Protein AF-A0A534ZW94-F1 (afdb_monomer)

Mean predicted aligned error: 5.21 Å

pLDDT: mean 90.82, std 10.56, range [39.78, 98.44]

Sequence (150 aa):
MLDKTGEIVPLVAAIAARTNKLARELVGEEYDSYLNGFVHSLKSWSRGDDLGARAHAAESGLHLVRALFGLEGRVAPYPDQWSARLAELDAQGWQSGFFQTAVLRLLYAPDPPFQQMLERRVGRLMESRGVRHQWRYDLQRLRAVRYDEL

Structure (mmCIF, N/CA/C/O backbone):
data_AF-A0A534ZW94-F1
#
_entry.id   AF-A0A534ZW94-F1
#
loop_
_atom_site.group_PDB
_atom_site.id
_atom_site.type_symbol
_atom_site.label_atom_id
_atom_site.label_alt_id
_atom_site.label_comp_id
_atom_site.label_asym_id
_atom_site.label_entity_id
_atom_site.label_seq_id
_atom_site.pdbx_PDB_ins_code
_atom_site.Cartn_x
_atom_site.Cartn_y
_atom_site.Cartn_z
_atom_site.occupancy
_atom_site.B_iso_or_equiv
_atom_site.auth_seq_id
_atom_site.auth_comp_id
_atom_site.auth_asym_id
_atom_site.auth_atom_id
_atom_site.pdbx_PDB_model_num
ATOM 1 N N . MET A 1 1 ? -6.494 15.432 27.826 1.00 63.00 1 MET A N 1
ATOM 2 C CA . MET A 1 1 ? -7.968 15.556 27.826 1.00 63.00 1 MET A CA 1
ATOM 3 C C . MET A 1 1 ? -8.499 14.694 28.961 1.00 63.00 1 MET A C 1
ATOM 5 O O . MET A 1 1 ? -7.984 13.596 29.116 1.00 63.00 1 MET A O 1
ATOM 9 N N . LEU A 1 2 ? -9.416 15.195 29.791 1.00 75.94 2 LEU A N 1
ATOM 10 C CA . LEU A 1 2 ? -9.887 14.505 31.001 1.00 75.94 2 LEU A CA 1
ATOM 11 C C . LEU A 1 2 ? -11.404 14.310 30.876 1.00 75.94 2 LEU A C 1
ATOM 13 O O . LEU A 1 2 ? -12.129 15.298 30.778 1.00 75.94 2 LEU A O 1
ATOM 17 N N . ASP A 1 3 ? -11.859 13.057 30.805 1.00 81.12 3 ASP A N 1
ATOM 18 C CA . ASP A 1 3 ? -13.274 12.703 30.634 1.00 81.12 3 ASP A CA 1
ATOM 19 C C . ASP A 1 3 ? -13.978 12.685 31.997 1.00 81.12 3 ASP A C 1
ATOM 21 O O . ASP A 1 3 ? -13.925 11.702 32.730 1.00 81.12 3 ASP A O 1
ATOM 25 N N . LYS A 1 4 ? -14.575 13.819 32.374 1.00 80.50 4 LYS A N 1
ATOM 26 C CA . LYS A 1 4 ? -15.214 13.997 33.688 1.00 80.50 4 LYS A CA 1
ATOM 27 C C . LYS A 1 4 ? -16.574 13.300 33.801 1.00 80.50 4 LYS A C 1
ATOM 29 O O . LYS A 1 4 ? -17.030 13.094 34.921 1.00 80.50 4 LYS A O 1
ATOM 34 N N . THR A 1 5 ? -17.220 12.985 32.678 1.00 82.38 5 THR A N 1
ATOM 35 C CA . THR A 1 5 ? -18.564 12.380 32.637 1.00 82.38 5 THR A CA 1
ATOM 36 C C . THR A 1 5 ? -18.534 10.912 32.218 1.00 82.38 5 THR A C 1
ATOM 38 O O . THR A 1 5 ? -19.514 10.203 32.424 1.00 82.38 5 THR A O 1
ATOM 41 N N . GLY A 1 6 ? -17.414 10.430 31.670 1.00 83.94 6 GLY A N 1
ATOM 42 C CA . GLY A 1 6 ? -17.293 9.074 31.133 1.00 83.94 6 GLY A CA 1
ATOM 43 C C . GLY A 1 6 ? -17.958 8.907 29.763 1.00 83.94 6 GLY A C 1
ATOM 44 O O . GLY A 1 6 ? -18.004 7.797 29.241 1.00 83.94 6 GLY A O 1
ATOM 45 N N . GLU A 1 7 ? -18.493 9.985 29.182 1.00 87.19 7 GLU A N 1
ATOM 46 C CA . GLU A 1 7 ? -19.254 9.971 27.927 1.00 87.19 7 GLU A CA 1
ATOM 47 C C . GLU A 1 7 ? -18.349 10.039 26.691 1.00 87.19 7 GLU A C 1
ATOM 49 O O . GLU A 1 7 ? -18.755 9.662 25.589 1.00 87.19 7 GLU A O 1
ATOM 54 N N . ILE A 1 8 ? -17.099 10.480 26.856 1.00 86.94 8 ILE A N 1
ATOM 55 C CA . ILE A 1 8 ? -16.147 10.580 25.748 1.00 86.94 8 ILE A CA 1
ATOM 56 C C . ILE A 1 8 ? -15.679 9.184 25.340 1.00 86.94 8 ILE A C 1
ATOM 58 O O . ILE A 1 8 ? -15.581 8.898 24.147 1.00 86.94 8 ILE A O 1
ATOM 62 N N . VAL A 1 9 ? -15.414 8.301 26.306 1.00 89.75 9 VAL A N 1
ATOM 63 C CA . VAL A 1 9 ? -14.977 6.921 26.035 1.00 89.75 9 VAL A CA 1
ATOM 64 C C . VAL A 1 9 ? -15.927 6.168 25.082 1.00 89.75 9 VAL A C 1
ATOM 66 O O . VAL A 1 9 ? -15.449 5.694 24.044 1.00 89.75 9 VAL A O 1
ATOM 69 N N . PRO A 1 10 ? -17.247 6.062 25.342 1.00 90.06 10 PRO A N 1
ATOM 70 C CA . PRO A 1 10 ? -18.164 5.367 24.440 1.00 90.06 10 PRO A CA 1
ATOM 71 C C . PRO A 1 10 ? -18.309 6.074 23.088 1.00 90.06 10 PRO A C 1
ATOM 73 O O . PRO A 1 10 ? -18.428 5.399 22.065 1.00 90.06 10 PRO A O 1
ATOM 76 N N . LEU A 1 11 ? -18.236 7.410 23.043 1.00 91.25 11 LEU A N 1
ATOM 77 C CA . LEU A 1 11 ? -18.271 8.159 21.785 1.00 91.25 11 LEU A CA 1
ATOM 78 C C . LEU A 1 11 ? -17.050 7.850 20.907 1.00 91.25 11 LEU A C 1
ATOM 80 O O . LEU A 1 11 ? -17.196 7.556 19.720 1.00 91.25 11 LEU A O 1
ATOM 84 N N . VAL A 1 12 ? -15.847 7.870 21.486 1.00 90.25 12 VAL A N 1
ATOM 85 C CA . VAL A 1 12 ? -14.602 7.531 20.781 1.00 90.25 12 VAL A CA 1
ATOM 86 C C . VAL A 1 12 ? -14.640 6.086 20.286 1.00 90.25 12 VAL A C 1
ATOM 88 O O . VAL A 1 12 ? -14.270 5.828 19.140 1.00 90.25 12 VAL A O 1
ATOM 91 N N . ALA A 1 13 ? -15.144 5.153 21.099 1.00 90.44 13 ALA A N 1
ATOM 92 C CA . ALA A 1 13 ? -15.312 3.759 20.694 1.00 90.44 13 ALA A CA 1
ATOM 93 C C . ALA A 1 13 ? -16.285 3.613 19.508 1.00 90.44 13 ALA A C 1
ATOM 95 O O . ALA A 1 13 ? -15.984 2.900 18.547 1.00 90.44 13 ALA A O 1
ATOM 96 N N . ALA A 1 14 ? -17.415 4.326 19.531 1.00 92.25 14 ALA A N 1
ATOM 97 C CA . ALA A 1 14 ? -18.390 4.318 18.442 1.00 92.25 14 ALA A CA 1
ATOM 98 C C . ALA A 1 14 ? -17.817 4.906 17.141 1.00 92.25 14 ALA A C 1
ATOM 100 O O . ALA A 1 14 ? -18.012 4.335 16.063 1.00 92.25 14 ALA A O 1
ATOM 101 N N . ILE A 1 15 ? -17.065 6.010 17.233 1.00 92.25 15 ILE A N 1
ATOM 102 C CA . ILE A 1 15 ? -16.362 6.604 16.088 1.00 92.25 15 ILE A CA 1
ATOM 103 C C . ILE A 1 15 ? -15.354 5.604 15.521 1.00 92.25 15 ILE A C 1
ATOM 105 O O . ILE A 1 15 ? -15.385 5.330 14.325 1.00 92.25 15 ILE A O 1
ATOM 109 N N . ALA A 1 16 ? -14.507 5.009 16.365 1.00 90.69 16 ALA A N 1
ATOM 110 C CA . ALA A 1 16 ? -13.503 4.043 15.929 1.00 90.69 16 ALA A CA 1
ATOM 111 C C . ALA A 1 16 ? -14.137 2.840 15.214 1.00 90.69 16 ALA A C 1
ATOM 113 O O . ALA A 1 16 ? -13.688 2.467 14.132 1.00 90.69 16 ALA A O 1
ATOM 114 N N . ALA A 1 17 ? -15.217 2.277 15.765 1.00 91.56 17 ALA A N 1
ATOM 115 C CA . ALA A 1 17 ? -15.944 1.170 15.147 1.00 91.56 17 ALA A CA 1
ATOM 116 C C . ALA A 1 17 ? -16.504 1.544 13.765 1.00 91.56 17 ALA A C 1
ATOM 118 O O . ALA A 1 17 ? -16.359 0.781 12.807 1.00 91.56 17 ALA A O 1
ATOM 119 N N . ARG A 1 18 ? -17.095 2.740 13.637 1.00 93.88 18 ARG A N 1
ATOM 120 C CA . ARG A 1 18 ? -17.607 3.242 12.356 1.00 93.88 18 ARG A CA 1
ATOM 121 C C . ARG A 1 18 ? -16.489 3.433 11.333 1.00 93.88 18 ARG A C 1
ATOM 123 O O . ARG A 1 18 ? -16.639 2.999 10.194 1.00 93.88 18 ARG A O 1
ATOM 130 N N . THR A 1 19 ? -15.377 4.055 11.717 1.00 92.12 19 THR A N 1
ATOM 131 C CA . THR A 1 19 ? -14.273 4.324 10.785 1.00 92.12 19 THR A CA 1
ATOM 132 C C . THR A 1 19 ? -13.565 3.035 10.366 1.00 92.12 19 THR A C 1
ATOM 134 O O . THR A 1 19 ? -13.214 2.882 9.202 1.00 92.12 19 THR A O 1
ATOM 137 N N . ASN A 1 20 ? -13.428 2.066 11.271 1.00 93.00 20 ASN A N 1
ATOM 138 C CA . ASN A 1 20 ? -12.904 0.733 10.968 1.00 93.00 20 ASN A CA 1
ATOM 139 C C . ASN A 1 20 ? -13.784 -0.035 9.974 1.00 93.00 20 ASN A C 1
ATOM 141 O O . ASN A 1 20 ? -13.271 -0.692 9.066 1.00 93.00 20 ASN A O 1
ATOM 145 N N . LYS A 1 21 ? -15.112 0.075 10.113 1.00 93.94 21 LYS A N 1
ATOM 146 C CA . LYS A 1 21 ? -16.056 -0.479 9.137 1.00 93.94 21 LYS A CA 1
ATOM 147 C C . LYS A 1 21 ? -15.864 0.165 7.762 1.00 93.94 21 LYS A C 1
ATOM 149 O O . LYS A 1 21 ? -15.720 -0.557 6.782 1.00 93.94 21 LYS A O 1
ATOM 154 N N . LEU A 1 22 ? -15.788 1.495 7.706 1.00 93.06 22 LEU A N 1
ATOM 155 C CA . LEU A 1 22 ? -15.559 2.222 6.456 1.00 93.06 22 LEU A CA 1
ATOM 156 C C . LEU A 1 22 ? -14.217 1.838 5.809 1.00 93.06 22 LEU A C 1
ATOM 158 O O . LEU A 1 22 ? -14.161 1.596 4.611 1.00 93.06 22 LEU A O 1
ATOM 162 N N . ALA A 1 23 ? -13.149 1.705 6.600 1.00 94.94 23 ALA A N 1
ATOM 163 C CA . ALA A 1 23 ? -11.843 1.272 6.101 1.00 94.94 23 ALA A CA 1
ATOM 164 C C . ALA A 1 23 ? -11.902 -0.110 5.432 1.00 94.94 23 ALA A C 1
ATOM 166 O O . ALA A 1 23 ? -11.227 -0.332 4.433 1.00 94.94 23 ALA A O 1
ATOM 167 N N . ARG A 1 24 ? -12.734 -1.025 5.949 1.00 94.75 24 ARG A N 1
ATOM 168 C CA . ARG A 1 24 ? -12.977 -2.333 5.326 1.00 94.75 24 ARG A CA 1
ATOM 169 C C . ARG A 1 24 ? -13.753 -2.220 4.014 1.00 94.75 24 ARG A C 1
ATOM 171 O O . ARG A 1 24 ? -13.440 -2.934 3.068 1.00 94.75 24 ARG A O 1
ATOM 178 N N . GLU A 1 25 ? -14.761 -1.354 3.961 1.00 95.62 25 GLU A N 1
ATOM 179 C CA . GLU A 1 25 ? -15.577 -1.132 2.758 1.00 95.62 25 GLU A CA 1
ATOM 180 C C . GLU A 1 25 ? -14.746 -0.532 1.610 1.00 95.62 25 GLU 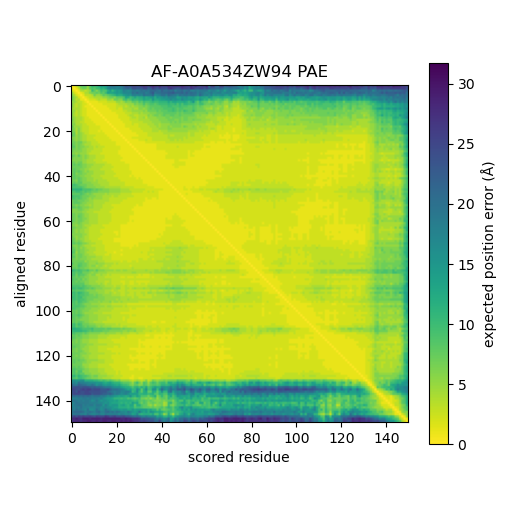A C 1
ATOM 182 O O . GLU A 1 25 ? -14.931 -0.916 0.458 1.00 95.62 25 GLU A O 1
ATOM 187 N N . LEU A 1 26 ? -13.766 0.322 1.927 1.00 96.12 26 LEU A N 1
ATOM 188 C CA . LEU A 1 26 ? -12.894 0.986 0.950 1.00 96.12 26 LEU A CA 1
ATOM 189 C C . LEU A 1 26 ? -11.726 0.123 0.437 1.00 96.12 26 LEU A C 1
ATOM 191 O O . LEU A 1 26 ? -11.007 0.555 -0.461 1.00 96.12 26 LEU A O 1
ATOM 195 N N . VAL A 1 27 ? -11.517 -1.096 0.955 1.00 97.19 27 VAL A N 1
ATOM 196 C CA . VAL A 1 27 ? -10.366 -1.945 0.570 1.00 97.19 27 VAL A CA 1
ATOM 197 C C . VAL A 1 27 ? -10.276 -2.153 -0.939 1.00 97.19 27 VAL A C 1
ATOM 199 O O . VAL A 1 27 ? -9.180 -2.107 -1.492 1.00 97.19 27 VAL A O 1
ATOM 202 N N . GLY A 1 28 ? -11.411 -2.386 -1.605 1.00 95.62 28 GLY A N 1
ATOM 203 C CA . GLY A 1 28 ? -11.443 -2.590 -3.055 1.00 95.62 28 GLY A CA 1
ATOM 204 C C . GLY A 1 28 ? -10.974 -1.357 -3.829 1.00 95.62 28 GLY A C 1
ATOM 205 O O . GLY A 1 28 ? -10.148 -1.479 -4.727 1.00 95.62 28 GLY A O 1
ATOM 206 N N . GLU A 1 29 ? -11.445 -0.174 -3.435 1.00 95.75 29 GLU A N 1
ATOM 207 C CA . GLU A 1 29 ? -11.096 1.102 -4.074 1.00 95.75 29 GLU A CA 1
ATOM 208 C C . GLU A 1 29 ? -9.620 1.460 -3.862 1.00 95.75 29 GLU A C 1
ATOM 210 O O . GLU A 1 29 ? -8.926 1.870 -4.793 1.00 95.75 29 GLU A O 1
ATOM 215 N N . GLU A 1 30 ? -9.115 1.255 -2.645 1.00 97.62 30 GLU A N 1
ATOM 216 C CA . GLU A 1 30 ? -7.709 1.485 -2.311 1.00 97.62 30 GLU A CA 1
ATOM 217 C C . GLU A 1 30 ? -6.797 0.485 -3.037 1.00 97.62 30 GLU A C 1
ATOM 219 O O . GLU A 1 30 ? -5.736 0.853 -3.540 1.00 97.62 30 GLU A O 1
ATOM 224 N N . TYR A 1 31 ? -7.219 -0.776 -3.165 1.00 97.38 31 TYR A N 1
ATOM 225 C CA . TYR A 1 31 ? -6.468 -1.768 -3.930 1.00 97.38 31 TYR A CA 1
ATOM 226 C C . TYR A 1 31 ? -6.437 -1.443 -5.432 1.00 97.38 31 TYR A C 1
ATOM 228 O O . TYR A 1 31 ? -5.367 -1.503 -6.040 1.00 97.38 31 TYR A O 1
ATOM 236 N N . ASP A 1 32 ? -7.560 -1.034 -6.027 1.00 95.00 32 ASP A N 1
ATOM 237 C CA . ASP A 1 32 ? -7.598 -0.586 -7.425 1.00 95.00 32 ASP A CA 1
ATOM 238 C C . ASP A 1 32 ? -6.729 0.671 -7.635 1.00 95.00 32 ASP A C 1
ATOM 240 O O . ASP A 1 32 ? -6.011 0.772 -8.632 1.00 95.00 32 ASP A O 1
ATOM 244 N N . SER A 1 33 ? -6.713 1.598 -6.674 1.00 96.31 33 SER A N 1
ATOM 245 C CA . SER A 1 33 ? -5.860 2.796 -6.715 1.00 96.31 33 SER A CA 1
ATOM 246 C C . SER A 1 33 ? -4.368 2.452 -6.627 1.00 96.31 33 SER A C 1
ATOM 248 O O . SER A 1 33 ? -3.562 2.998 -7.384 1.00 96.31 33 SER A O 1
ATOM 250 N N . TYR A 1 34 ? -3.993 1.479 -5.788 1.00 97.38 34 TYR A N 1
ATOM 251 C CA . TYR A 1 34 ? -2.640 0.914 -5.768 1.00 97.38 34 TYR A CA 1
ATOM 252 C C . TYR A 1 34 ? -2.246 0.337 -7.137 1.00 97.38 34 TYR A C 1
ATOM 254 O O . TYR A 1 34 ? -1.172 0.653 -7.655 1.00 97.38 34 TYR A O 1
ATOM 262 N N . LEU A 1 35 ? -3.119 -0.472 -7.749 1.00 95.94 35 LEU A N 1
ATOM 263 C CA . LEU A 1 35 ? -2.862 -1.064 -9.065 1.00 95.94 35 LEU A CA 1
ATOM 264 C C . LEU A 1 35 ? -2.749 -0.001 -10.164 1.00 95.94 35 LEU A C 1
ATOM 266 O O . LEU A 1 35 ? -1.902 -0.132 -11.048 1.00 95.94 35 LEU A O 1
ATOM 270 N N . ASN A 1 36 ? -3.546 1.066 -10.100 1.00 94.44 36 ASN A N 1
ATOM 271 C CA . ASN A 1 36 ? -3.434 2.194 -11.021 1.00 94.44 36 ASN A CA 1
ATOM 272 C C . ASN A 1 36 ? -2.079 2.894 -10.884 1.00 94.44 36 ASN A C 1
ATOM 274 O O . ASN A 1 36 ? -1.391 3.071 -11.890 1.00 94.44 36 ASN A O 1
ATOM 278 N N . GLY A 1 37 ? -1.653 3.223 -9.662 1.00 96.00 37 GLY A N 1
ATOM 279 C CA . GLY A 1 37 ? -0.333 3.810 -9.420 1.00 96.00 37 GLY A CA 1
ATOM 280 C C . GLY A 1 37 ? 0.799 2.917 -9.943 1.00 96.00 37 GLY A C 1
ATOM 281 O O . GLY A 1 37 ? 1.668 3.386 -10.675 1.00 96.00 37 GLY A O 1
ATOM 282 N N . PHE A 1 38 ? 0.729 1.607 -9.691 1.00 95.69 38 PHE A N 1
ATOM 283 C CA . PHE A 1 38 ? 1.666 0.623 -10.244 1.00 95.69 38 PHE A CA 1
ATOM 284 C C . PHE A 1 38 ? 1.724 0.665 -11.783 1.00 95.69 38 PHE A C 1
ATOM 286 O O . PHE A 1 38 ? 2.793 0.820 -12.378 1.00 95.69 38 PHE A O 1
ATOM 293 N N . VAL A 1 39 ? 0.569 0.573 -12.450 1.00 94.06 39 VAL A N 1
ATOM 294 C CA . VAL A 1 39 ? 0.470 0.590 -13.918 1.00 94.06 39 VAL A CA 1
ATOM 295 C C . VAL A 1 39 ? 1.022 1.892 -14.497 1.00 94.06 39 VAL A C 1
ATOM 297 O O . VAL A 1 39 ? 1.766 1.870 -15.480 1.00 94.06 39 VAL A O 1
ATOM 300 N N . HIS A 1 40 ? 0.661 3.027 -13.904 1.00 95.31 40 HIS A N 1
ATOM 301 C CA . HIS A 1 40 ? 1.097 4.339 -14.362 1.00 95.31 40 HIS A CA 1
ATOM 302 C C . HIS A 1 40 ? 2.590 4.564 -14.129 1.00 95.31 40 HIS A C 1
ATOM 304 O O . HIS A 1 40 ? 3.261 5.075 -15.027 1.00 95.31 40 HIS A O 1
ATOM 310 N N . SER A 1 41 ? 3.128 4.101 -12.998 1.00 97.06 41 SER A N 1
ATOM 311 C CA . SER A 1 41 ? 4.562 4.147 -12.715 1.00 97.06 41 SER A CA 1
ATOM 312 C C . SER A 1 41 ? 5.361 3.394 -13.782 1.00 97.06 41 SER A C 1
ATOM 314 O O . SER A 1 41 ? 6.264 3.965 -14.397 1.00 97.06 41 SER A O 1
ATOM 316 N N . LEU A 1 42 ? 4.967 2.154 -14.102 1.00 95.31 42 LEU A N 1
ATOM 317 C CA . LEU A 1 42 ? 5.630 1.353 -15.136 1.00 95.31 42 LEU A CA 1
ATOM 318 C C . LEU A 1 42 ? 5.489 1.947 -16.542 1.00 95.31 42 LEU A C 1
ATOM 320 O O . LEU A 1 42 ? 6.433 1.913 -17.336 1.00 95.31 42 LEU A O 1
ATOM 324 N N . LYS A 1 43 ? 4.319 2.513 -16.860 1.00 92.50 43 LYS A N 1
ATOM 325 C CA . LYS A 1 43 ? 4.086 3.207 -18.133 1.00 92.50 43 LYS A CA 1
ATOM 326 C C . LYS A 1 43 ? 4.977 4.449 -18.254 1.00 92.50 43 LYS A C 1
ATOM 328 O O . LYS A 1 43 ? 5.576 4.637 -19.310 1.00 92.50 43 LYS A O 1
ATOM 333 N N . SER A 1 44 ? 5.105 5.268 -17.211 1.00 95.38 44 SER A N 1
ATOM 334 C CA . SER A 1 44 ? 6.011 6.427 -17.221 1.00 95.38 44 SER A CA 1
ATOM 335 C C . SER A 1 44 ? 7.477 6.009 -17.309 1.00 95.38 44 SER A C 1
ATOM 337 O O . SER A 1 44 ? 8.187 6.523 -18.173 1.00 95.38 44 SER A O 1
ATOM 339 N N . TRP A 1 45 ? 7.894 4.987 -16.554 1.00 94.62 45 TRP A N 1
ATOM 340 C CA . TRP A 1 45 ? 9.240 4.417 -16.662 1.00 94.62 45 TRP A CA 1
ATOM 341 C C . TRP A 1 45 ? 9.568 3.988 -18.096 1.00 94.62 45 TRP A C 1
ATOM 343 O O . TRP A 1 45 ? 10.592 4.379 -18.648 1.00 94.62 45 TRP A O 1
ATOM 353 N N . SER A 1 46 ? 8.658 3.255 -18.750 1.00 91.81 46 SER A N 1
ATOM 354 C CA . SER A 1 46 ? 8.858 2.783 -20.130 1.00 91.81 46 SER A CA 1
ATOM 355 C C . SER A 1 46 ? 9.003 3.902 -21.170 1.00 91.81 46 SER A C 1
ATOM 357 O O . SER A 1 46 ? 9.509 3.657 -22.261 1.00 91.81 46 SER A O 1
ATOM 359 N N . ARG A 1 47 ? 8.568 5.125 -20.842 1.00 94.56 47 ARG A N 1
ATOM 360 C CA . ARG A 1 47 ? 8.695 6.318 -21.692 1.00 94.56 47 ARG A CA 1
ATOM 361 C C . ARG A 1 47 ? 9.877 7.215 -21.307 1.00 94.56 47 ARG A C 1
ATOM 363 O O . ARG A 1 47 ? 10.038 8.264 -21.921 1.00 94.56 47 ARG A O 1
ATOM 370 N N . GLY A 1 48 ? 10.672 6.842 -20.301 1.00 95.06 48 GLY A N 1
ATOM 371 C CA . GLY A 1 48 ? 11.760 7.675 -19.775 1.00 95.06 48 GLY A CA 1
ATOM 372 C C . GLY A 1 48 ? 11.297 8.859 -18.915 1.00 95.06 48 GLY A C 1
ATOM 373 O O . GLY A 1 48 ? 12.074 9.776 -18.670 1.00 95.06 48 GLY A O 1
ATOM 374 N N . ASP A 1 49 ? 10.044 8.860 -18.455 1.00 97.62 49 ASP A N 1
ATOM 375 C CA . ASP A 1 49 ? 9.491 9.884 -17.561 1.00 97.62 49 ASP A CA 1
ATOM 376 C C . ASP A 1 49 ? 9.764 9.509 -16.093 1.00 97.62 49 ASP A C 1
ATOM 378 O O . ASP A 1 49 ? 8.941 8.873 -15.430 1.00 97.62 49 ASP A O 1
ATOM 382 N N . ASP A 1 50 ? 10.952 9.869 -15.596 1.00 97.00 50 ASP A N 1
ATOM 383 C CA . ASP A 1 50 ? 11.402 9.537 -14.233 1.00 97.00 50 ASP A CA 1
ATOM 384 C C . ASP A 1 50 ? 10.526 10.186 -13.148 1.00 97.00 50 ASP A C 1
ATOM 386 O O . ASP A 1 50 ? 10.163 9.530 -12.169 1.00 97.00 50 ASP A O 1
ATOM 390 N N . LEU A 1 51 ? 10.118 11.448 -13.338 1.00 97.88 51 LEU A N 1
ATOM 391 C CA . LEU A 1 51 ? 9.271 12.156 -12.375 1.00 97.88 51 LEU A CA 1
ATOM 392 C C . LEU A 1 51 ? 7.904 11.477 -12.241 1.00 97.88 51 LEU A C 1
ATOM 394 O O . LEU A 1 51 ? 7.476 11.187 -11.122 1.00 97.88 51 LEU A O 1
ATOM 398 N N . GLY A 1 52 ? 7.237 11.189 -13.363 1.00 97.94 52 GLY A N 1
ATOM 399 C CA . GLY A 1 52 ? 5.956 10.486 -13.348 1.00 97.94 52 GLY A CA 1
ATOM 400 C C . GLY A 1 52 ? 6.080 9.071 -12.786 1.00 97.94 52 GLY A C 1
ATOM 401 O O . GLY A 1 52 ? 5.231 8.638 -12.007 1.00 97.94 52 GLY A O 1
ATOM 402 N N . ALA A 1 53 ? 7.171 8.363 -13.102 1.00 97.94 53 ALA A N 1
ATOM 403 C CA . ALA A 1 53 ? 7.422 7.028 -12.568 1.00 97.94 53 ALA A CA 1
ATOM 404 C C . ALA A 1 53 ? 7.536 7.037 -11.033 1.00 97.94 53 ALA A C 1
ATOM 406 O O . ALA A 1 53 ? 6.904 6.211 -10.368 1.00 97.94 53 ALA A O 1
ATOM 407 N N . ARG A 1 54 ? 8.288 7.992 -10.467 1.00 98.31 54 ARG A N 1
ATOM 408 C CA . ARG A 1 54 ? 8.440 8.175 -9.012 1.00 98.31 54 ARG A CA 1
ATOM 409 C C . ARG A 1 54 ? 7.144 8.601 -8.338 1.00 98.31 54 ARG A C 1
ATOM 411 O O . ARG A 1 54 ? 6.777 8.016 -7.324 1.00 98.31 54 ARG A O 1
ATOM 418 N N . ALA A 1 55 ? 6.453 9.595 -8.895 1.00 98.44 55 ALA A N 1
ATOM 419 C CA . ALA A 1 55 ? 5.224 10.127 -8.313 1.00 98.44 55 ALA A CA 1
ATOM 420 C C . ALA A 1 55 ? 4.160 9.031 -8.164 1.00 98.44 55 ALA A C 1
ATOM 422 O O . ALA A 1 55 ? 3.612 8.840 -7.080 1.00 98.44 55 ALA A O 1
ATOM 423 N N . HIS A 1 56 ? 3.943 8.246 -9.222 1.00 98.31 56 HIS A N 1
ATOM 424 C CA . HIS A 1 56 ? 2.979 7.152 -9.190 1.00 98.31 56 HIS A CA 1
ATOM 425 C C . HIS A 1 56 ? 3.423 5.972 -8.311 1.00 98.31 56 HIS A C 1
ATOM 427 O O . HIS A 1 56 ? 2.576 5.358 -7.664 1.00 98.31 56 HIS A O 1
ATOM 433 N N . ALA A 1 57 ? 4.726 5.668 -8.227 1.00 98.31 57 ALA A N 1
ATOM 434 C CA . ALA A 1 57 ? 5.227 4.654 -7.294 1.00 98.31 57 ALA A CA 1
ATOM 435 C C . ALA A 1 57 ? 4.958 5.066 -5.836 1.00 98.31 57 ALA A C 1
ATOM 437 O O . ALA A 1 57 ? 4.392 4.285 -5.067 1.00 98.31 57 ALA A O 1
ATOM 438 N N . ALA A 1 58 ? 5.270 6.313 -5.479 1.00 98.19 58 ALA A N 1
ATOM 439 C CA . ALA A 1 58 ? 5.038 6.852 -4.145 1.00 98.19 58 ALA A CA 1
ATOM 440 C C . ALA A 1 58 ? 3.543 6.879 -3.783 1.00 98.19 58 ALA A C 1
ATOM 442 O O . ALA A 1 58 ? 3.159 6.392 -2.718 1.00 98.19 58 ALA A O 1
ATOM 443 N N . GLU A 1 59 ? 2.695 7.379 -4.687 1.00 97.94 59 GLU A N 1
ATOM 444 C CA . GLU A 1 59 ? 1.235 7.403 -4.524 1.00 97.94 59 GLU A CA 1
ATOM 445 C C . GLU A 1 59 ? 0.662 5.989 -4.349 1.00 97.94 59 GLU A C 1
ATOM 447 O O . GLU A 1 59 ? -0.128 5.749 -3.431 1.00 97.94 59 GLU A O 1
ATOM 452 N N . SER A 1 60 ? 1.131 5.019 -5.145 1.00 97.69 60 SER A N 1
ATOM 453 C CA . SER A 1 60 ? 0.728 3.615 -5.004 1.00 97.69 60 SER A CA 1
ATOM 454 C C . SER A 1 60 ? 1.026 3.070 -3.600 1.00 97.69 60 SER A C 1
ATOM 456 O O . SER A 1 60 ? 0.210 2.341 -3.036 1.00 97.69 60 SER A O 1
ATOM 458 N N . GLY A 1 61 ? 2.147 3.472 -2.989 1.00 97.44 61 GLY A N 1
ATOM 459 C CA . GLY A 1 61 ? 2.503 3.092 -1.623 1.00 97.44 61 GLY A CA 1
ATOM 460 C C . GLY A 1 61 ? 1.500 3.595 -0.582 1.00 97.44 61 GLY A C 1
ATOM 461 O O . GLY A 1 61 ? 1.176 2.861 0.353 1.00 97.44 61 GLY A O 1
ATOM 462 N N . LEU A 1 62 ? 0.952 4.803 -0.763 1.00 97.69 62 LEU A N 1
ATOM 463 C CA . LEU A 1 62 ? -0.066 5.360 0.137 1.00 97.69 62 LEU A CA 1
ATOM 464 C C . LEU A 1 62 ? -1.350 4.518 0.113 1.00 97.69 62 LEU A C 1
ATOM 466 O O . LEU A 1 62 ? -1.882 4.165 1.168 1.00 97.69 62 LEU A O 1
ATOM 470 N N . HIS A 1 63 ? -1.820 4.173 -1.086 1.00 98.00 63 HIS A N 1
ATOM 471 C CA . HIS A 1 63 ? -3.010 3.346 -1.289 1.00 98.00 63 HIS A CA 1
ATOM 472 C C . HIS A 1 63 ? -2.808 1.910 -0.803 1.00 98.00 63 HIS A C 1
ATOM 474 O O . HIS A 1 63 ? -3.689 1.331 -0.166 1.00 98.00 63 HIS A O 1
ATOM 480 N N . LEU A 1 64 ? -1.613 1.349 -1.010 1.00 98.06 64 LEU A N 1
ATOM 481 C CA . LEU A 1 64 ? -1.281 0.012 -0.531 1.00 98.06 64 LEU A CA 1
ATOM 482 C C . LEU A 1 64 ? -1.418 -0.093 0.992 1.00 98.06 64 LEU A C 1
ATOM 484 O O . LEU A 1 64 ? -2.051 -1.023 1.487 1.00 98.06 64 LEU A O 1
ATOM 488 N N . VAL A 1 65 ? -0.877 0.869 1.748 1.00 98.00 65 VAL A N 1
ATOM 489 C CA . VAL A 1 65 ? -1.000 0.872 3.216 1.00 98.00 65 VAL A CA 1
ATOM 490 C C . VAL A 1 65 ? -2.473 0.934 3.639 1.00 98.00 65 VAL A C 1
ATOM 492 O O . VAL A 1 65 ? -2.883 0.194 4.535 1.00 98.00 65 VAL A O 1
ATOM 495 N N . ARG A 1 66 ? -3.293 1.752 2.967 1.00 98.31 66 ARG A N 1
ATOM 496 C CA . ARG A 1 66 ? -4.740 1.856 3.230 1.00 98.31 66 ARG A CA 1
ATOM 497 C C . ARG A 1 66 ? -5.473 0.547 2.977 1.00 98.31 66 ARG A C 1
ATOM 499 O O . ARG A 1 66 ? -6.194 0.086 3.861 1.00 98.31 66 ARG A O 1
ATOM 506 N N . ALA A 1 67 ? -5.231 -0.084 1.833 1.00 97.88 67 ALA A N 1
ATOM 507 C CA . ALA A 1 67 ? -5.850 -1.357 1.484 1.00 97.88 67 ALA A CA 1
ATOM 508 C C . ALA A 1 67 ? -5.489 -2.464 2.492 1.00 97.88 67 ALA A C 1
ATOM 510 O O . ALA A 1 67 ? -6.361 -3.201 2.954 1.00 97.88 67 ALA A O 1
ATOM 511 N N . LEU A 1 68 ? -4.215 -2.559 2.886 1.00 97.81 68 LEU A N 1
ATOM 512 C CA . LEU A 1 68 ? -3.743 -3.604 3.798 1.00 97.81 68 LEU A CA 1
ATOM 513 C C . LEU A 1 68 ? -4.253 -3.426 5.228 1.00 97.81 68 LEU A C 1
ATOM 515 O O . LEU A 1 68 ? -4.630 -4.409 5.858 1.00 97.81 68 LEU A O 1
ATOM 519 N N . PHE A 1 69 ? -4.317 -2.200 5.747 1.00 97.88 69 PHE A N 1
ATOM 520 C CA . PHE A 1 69 ? -4.953 -1.953 7.045 1.00 97.88 69 PHE A CA 1
ATOM 521 C C . PHE A 1 69 ? -6.468 -2.188 6.988 1.00 97.88 69 PHE A C 1
ATOM 523 O O . PHE A 1 69 ? -7.039 -2.794 7.901 1.00 97.88 69 PHE A O 1
ATOM 530 N N . GLY A 1 70 ? -7.113 -1.786 5.890 1.00 97.62 70 GLY A N 1
ATOM 531 C CA . GLY A 1 70 ? -8.537 -2.013 5.664 1.00 97.62 70 GLY A CA 1
ATOM 532 C C . GLY A 1 70 ? -8.915 -3.500 5.651 1.00 97.62 70 GLY A C 1
ATOM 533 O O . GLY A 1 70 ? -9.962 -3.857 6.196 1.00 97.62 70 GLY A O 1
ATOM 534 N N . LEU A 1 71 ? -8.046 -4.388 5.139 1.00 96.94 71 LEU A N 1
ATOM 535 C CA . LEU A 1 71 ? -8.240 -5.849 5.206 1.00 96.94 71 LEU A CA 1
ATOM 536 C C . LEU A 1 71 ? -8.417 -6.357 6.641 1.00 96.94 71 LEU A C 1
ATOM 538 O O . LEU A 1 71 ? -9.175 -7.298 6.877 1.00 96.94 71 LEU A O 1
ATOM 542 N N . GLU A 1 72 ? -7.759 -5.714 7.604 1.00 95.25 72 GLU A N 1
ATOM 543 C CA . GLU A 1 72 ? -7.876 -6.038 9.027 1.00 95.25 72 GLU A CA 1
ATOM 544 C C . GLU A 1 72 ? -9.020 -5.272 9.712 1.00 95.25 72 GLU A C 1
ATOM 546 O O . GLU A 1 72 ? -9.221 -5.381 10.919 1.00 95.25 72 GLU A O 1
ATOM 551 N N . GLY A 1 73 ? -9.818 -4.512 8.954 1.00 95.19 73 GLY A N 1
ATOM 552 C CA . GLY A 1 73 ? -10.856 -3.629 9.483 1.00 95.19 73 GLY A CA 1
ATOM 553 C C . GLY A 1 73 ? -10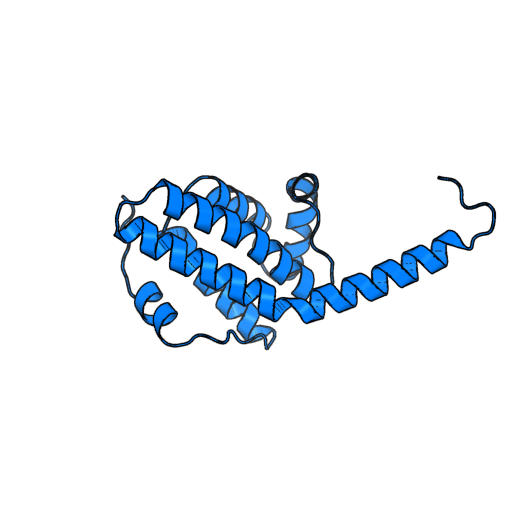.276 -2.501 10.323 1.00 95.19 73 GLY A C 1
ATOM 554 O O . GLY A 1 73 ? -10.816 -2.191 11.381 1.00 95.19 73 GLY A O 1
ATOM 555 N N . ARG A 1 74 ? -9.146 -1.932 9.898 1.00 95.38 74 ARG A N 1
ATOM 556 C CA . ARG A 1 74 ? -8.444 -0.876 10.625 1.00 95.38 74 ARG A CA 1
ATOM 557 C C . ARG A 1 74 ? -8.225 0.312 9.712 1.00 95.38 74 ARG A C 1
ATOM 559 O O . ARG A 1 74 ? -7.872 0.160 8.548 1.00 95.38 74 ARG A O 1
ATOM 566 N N . VAL A 1 75 ? -8.389 1.506 10.262 1.00 95.38 75 VAL A N 1
ATOM 567 C CA . VAL A 1 75 ? -7.956 2.727 9.581 1.00 95.38 75 VAL A CA 1
ATOM 568 C C . VAL A 1 75 ? -6.435 2.712 9.473 1.00 95.38 75 VAL A C 1
ATOM 570 O O . VAL A 1 75 ? -5.748 2.437 10.461 1.00 95.38 75 VAL A O 1
ATOM 573 N N . ALA A 1 76 ? -5.912 3.010 8.284 1.00 96.25 76 ALA A N 1
ATOM 574 C CA . ALA A 1 76 ? -4.477 3.158 8.112 1.00 96.25 76 ALA A CA 1
ATOM 575 C C . ALA A 1 76 ? -3.931 4.300 8.982 1.00 96.25 76 ALA A C 1
ATOM 577 O O . ALA A 1 76 ? -4.561 5.356 9.091 1.00 96.25 76 ALA A O 1
ATOM 578 N N . PRO A 1 77 ? -2.755 4.109 9.592 1.00 95.69 77 PRO A N 1
ATOM 579 C CA . PRO A 1 77 ? -2.093 5.163 10.336 1.00 95.69 77 PRO A CA 1
ATOM 580 C C . PRO A 1 77 ? -1.646 6.292 9.402 1.00 95.69 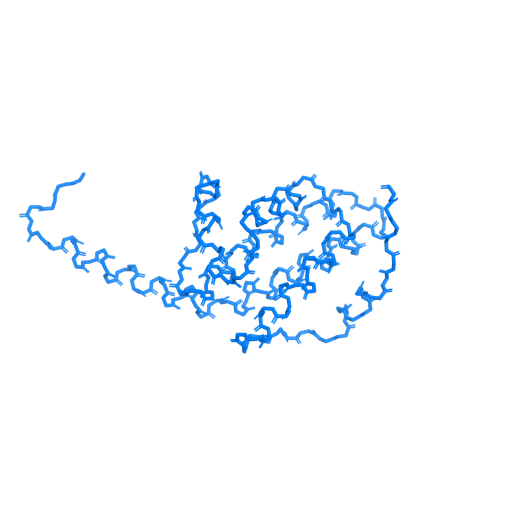77 PRO A C 1
ATOM 582 O O . PRO A 1 77 ? -1.363 6.069 8.220 1.00 95.69 77 PRO A O 1
ATOM 585 N N . TYR A 1 78 ? -1.542 7.503 9.948 1.00 94.50 78 TYR A N 1
ATOM 586 C CA . TYR A 1 78 ? -0.938 8.624 9.230 1.00 94.50 78 TYR A CA 1
ATOM 587 C C . TYR A 1 78 ? 0.544 8.336 8.911 1.00 94.50 78 TYR A C 1
ATOM 589 O O . TYR A 1 78 ? 1.177 7.568 9.644 1.00 94.50 78 TYR A O 1
ATOM 597 N N . PRO A 1 79 ? 1.111 8.918 7.833 1.00 95.12 79 PRO A N 1
ATOM 598 C CA . PRO A 1 79 ? 2.488 8.641 7.410 1.00 95.12 79 PRO A CA 1
ATOM 599 C C . PRO A 1 79 ? 3.561 8.832 8.487 1.00 95.12 79 PRO A C 1
ATOM 601 O O . PRO A 1 79 ? 4.509 8.055 8.565 1.00 95.12 79 PRO A O 1
ATOM 604 N N . ASP A 1 80 ? 3.384 9.812 9.368 1.00 94.88 80 ASP A N 1
ATOM 605 C CA . ASP A 1 80 ? 4.262 10.087 10.510 1.00 94.88 80 ASP A CA 1
ATOM 606 C C . ASP A 1 80 ? 4.277 8.966 11.569 1.00 94.88 80 ASP A C 1
ATOM 608 O O . ASP A 1 80 ? 5.179 8.904 12.401 1.00 94.88 80 ASP A O 1
ATOM 612 N N . GLN A 1 81 ? 3.322 8.035 11.516 1.00 95.81 81 GLN A N 1
ATOM 613 C CA . GLN A 1 81 ? 3.220 6.887 12.421 1.00 95.81 81 GLN A CA 1
ATOM 614 C C . GLN A 1 81 ? 3.693 5.570 11.787 1.00 95.81 81 GLN A C 1
ATOM 616 O O . GLN A 1 81 ? 3.741 4.539 12.464 1.00 95.81 81 GLN A O 1
ATOM 621 N N . TRP A 1 82 ? 4.029 5.555 10.494 1.00 94.69 82 TRP A N 1
ATOM 622 C CA . TRP A 1 82 ? 4.289 4.315 9.753 1.00 94.69 82 TRP A CA 1
ATOM 623 C C . TRP A 1 82 ? 5.448 3.496 10.313 1.00 94.69 82 TRP A C 1
ATOM 625 O O . TRP A 1 82 ? 5.314 2.279 10.442 1.00 94.69 82 TRP A O 1
ATOM 635 N N . SER A 1 83 ? 6.534 4.148 10.732 1.00 88.69 83 SER A N 1
ATOM 636 C CA . SER A 1 83 ? 7.706 3.479 11.312 1.00 88.69 83 SER A CA 1
ATOM 637 C C . SER A 1 83 ? 7.370 2.603 12.522 1.00 88.69 83 SER A C 1
ATOM 639 O O . SER A 1 83 ? 8.042 1.606 12.753 1.00 88.69 83 SER A O 1
ATOM 641 N N . ALA A 1 84 ? 6.330 2.951 13.285 1.00 90.38 84 ALA A N 1
ATOM 642 C CA . ALA A 1 84 ? 5.895 2.170 14.442 1.00 90.38 84 ALA A CA 1
ATOM 643 C C . ALA A 1 84 ? 4.799 1.154 14.097 1.00 90.38 84 ALA A C 1
ATOM 645 O O . ALA A 1 84 ? 4.669 0.130 14.763 1.00 90.38 84 ALA A O 1
ATOM 646 N N . ARG A 1 85 ? 3.972 1.451 13.090 1.00 95.38 85 ARG A N 1
ATOM 647 C CA . ARG A 1 85 ? 2.694 0.757 12.899 1.00 95.38 85 ARG A CA 1
ATOM 648 C C . ARG A 1 85 ? 2.671 -0.213 11.729 1.00 95.38 85 ARG A C 1
ATOM 650 O O . ARG A 1 85 ? 1.853 -1.123 11.745 1.00 95.38 85 ARG A O 1
ATOM 657 N N . LEU A 1 86 ? 3.578 -0.101 10.757 1.00 95.75 86 LEU A N 1
ATOM 658 C CA . LEU A 1 86 ? 3.625 -1.047 9.634 1.00 95.75 86 LEU A CA 1
ATOM 659 C C . LEU A 1 86 ? 3.914 -2.493 10.072 1.00 95.75 86 LEU A C 1
ATOM 661 O O . LEU A 1 86 ? 3.450 -3.414 9.409 1.00 95.75 86 LEU A O 1
ATOM 665 N N . ALA A 1 87 ? 4.592 -2.700 11.206 1.00 93.81 87 ALA A N 1
ATOM 666 C CA . ALA A 1 87 ? 4.821 -4.030 11.782 1.00 93.81 87 ALA A CA 1
ATOM 667 C C . ALA A 1 87 ? 3.517 -4.761 12.159 1.00 93.81 87 ALA A C 1
ATOM 669 O O . ALA A 1 87 ? 3.478 -5.984 12.233 1.00 93.81 87 ALA A O 1
ATOM 670 N N . GLU A 1 88 ? 2.411 -4.037 12.349 1.00 94.31 88 GLU A N 1
ATOM 671 C CA . GLU A 1 88 ? 1.105 -4.648 12.608 1.00 94.31 88 GLU A CA 1
ATOM 672 C C . GLU A 1 88 ? 0.591 -5.467 11.410 1.00 94.31 88 GLU A C 1
ATOM 674 O O . GLU A 1 88 ? -0.258 -6.341 11.585 1.00 94.31 88 GLU A O 1
ATOM 679 N N . LEU A 1 89 ? 1.108 -5.205 10.204 1.00 95.00 89 LEU A N 1
ATOM 680 C CA . LEU A 1 89 ? 0.781 -5.963 8.999 1.00 95.00 89 LEU A CA 1
ATOM 681 C C . LEU A 1 89 ? 1.458 -7.337 8.963 1.00 95.00 89 LEU A C 1
ATOM 683 O O . LEU A 1 89 ? 1.021 -8.184 8.189 1.00 95.00 89 LEU A O 1
ATOM 687 N N . ASP A 1 90 ? 2.455 -7.612 9.813 1.00 91.62 90 ASP A N 1
ATOM 688 C CA . ASP A 1 90 ? 3.111 -8.927 9.897 1.00 91.62 90 ASP A CA 1
ATOM 689 C C . ASP A 1 90 ? 2.090 -10.055 10.160 1.00 91.62 90 ASP A C 1
ATOM 691 O O . ASP A 1 90 ? 2.248 -11.175 9.672 1.00 91.62 90 ASP A O 1
ATOM 695 N N . ALA A 1 91 ? 0.968 -9.738 10.825 1.00 89.94 91 ALA A N 1
ATOM 696 C CA . ALA A 1 91 ? -0.163 -10.644 11.051 1.00 89.94 91 ALA A CA 1
ATOM 697 C C . ALA A 1 91 ? -0.798 -11.203 9.758 1.00 89.94 91 ALA A C 1
ATOM 699 O O . ALA A 1 91 ? -1.499 -12.213 9.795 1.00 89.94 91 ALA A O 1
ATOM 700 N N . GLN A 1 92 ? -0.540 -10.587 8.602 1.00 93.56 92 GLN A N 1
ATOM 701 C CA . GLN A 1 92 ? -0.974 -11.071 7.288 1.00 93.56 92 GLN A CA 1
ATOM 702 C C . GLN A 1 92 ? -0.010 -12.101 6.671 1.00 93.56 92 GLN A C 1
ATOM 704 O O . GLN A 1 92 ? -0.195 -12.497 5.520 1.00 93.56 92 GLN A O 1
ATOM 709 N N . GLY A 1 93 ? 1.007 -12.548 7.417 1.00 92.38 93 GLY A N 1
ATOM 710 C CA . GLY A 1 93 ? 1.974 -13.557 6.980 1.00 92.38 93 GLY A CA 1
ATOM 711 C C . GLY A 1 93 ? 3.178 -12.985 6.231 1.00 92.38 93 GLY A C 1
ATOM 712 O O . GLY A 1 93 ? 3.873 -13.714 5.521 1.00 92.38 93 GLY A O 1
ATOM 713 N N . TRP A 1 94 ? 3.431 -11.682 6.357 1.00 93.19 94 TRP A N 1
ATOM 714 C CA . TRP A 1 94 ? 4.631 -11.061 5.803 1.00 93.19 94 TRP A CA 1
ATOM 715 C C . TRP A 1 94 ? 5.823 -11.309 6.717 1.00 93.19 94 TRP A C 1
ATOM 717 O O . TRP A 1 94 ? 5.687 -11.438 7.931 1.00 93.19 94 TRP A O 1
ATOM 727 N N . GLN A 1 95 ? 7.014 -11.371 6.126 1.00 94.06 95 GLN A N 1
ATOM 728 C CA . GLN A 1 95 ? 8.237 -11.357 6.915 1.00 94.06 95 GLN A CA 1
ATOM 729 C C . GLN A 1 95 ? 8.328 -10.025 7.663 1.00 94.06 95 GLN A C 1
ATOM 731 O O . GLN A 1 95 ? 8.067 -8.975 7.072 1.00 94.06 95 GLN A O 1
ATOM 736 N N . SER A 1 96 ? 8.752 -10.074 8.925 1.00 92.06 96 SER A N 1
ATOM 737 C CA . SER A 1 96 ? 8.867 -8.865 9.733 1.00 92.06 96 SER A CA 1
ATOM 738 C C . SER A 1 96 ? 9.768 -7.817 9.080 1.00 92.06 96 SER A C 1
ATOM 740 O O . SER A 1 96 ? 10.822 -8.138 8.524 1.00 92.06 96 SER A O 1
ATOM 742 N N . GLY A 1 97 ? 9.305 -6.565 9.089 1.00 91.81 97 GLY A N 1
ATOM 743 C CA . GLY A 1 97 ? 9.975 -5.425 8.458 1.00 91.81 97 GLY A CA 1
ATOM 744 C C . GLY A 1 97 ? 9.808 -5.329 6.936 1.00 91.81 97 GLY A C 1
ATOM 745 O O . GLY A 1 97 ? 10.128 -4.286 6.365 1.00 91.81 97 GLY A O 1
ATOM 746 N N . PHE A 1 98 ? 9.247 -6.347 6.266 1.00 94.62 98 PHE A N 1
ATOM 747 C CA . PHE A 1 98 ? 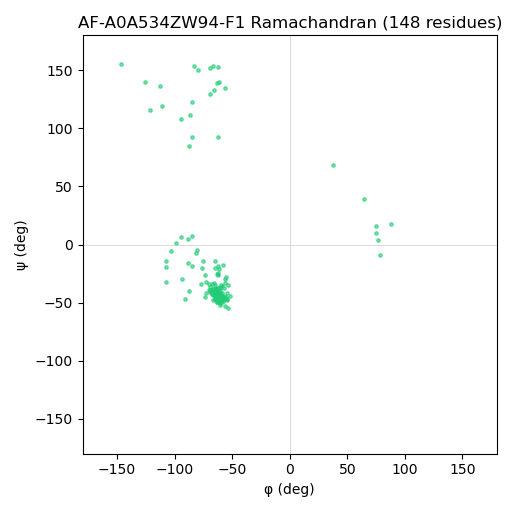9.094 -6.353 4.806 1.00 94.62 98 PHE A CA 1
ATOM 748 C C . PHE A 1 98 ? 8.351 -5.116 4.294 1.00 94.62 98 PHE A C 1
ATOM 750 O O . PHE A 1 98 ? 8.807 -4.473 3.349 1.00 94.62 98 PHE A O 1
ATOM 757 N N . PHE A 1 99 ? 7.225 -4.753 4.917 1.00 93.81 99 PHE A N 1
ATOM 758 C CA . PHE A 1 99 ? 6.428 -3.625 4.435 1.00 93.81 99 PHE A CA 1
ATOM 759 C C . PHE A 1 99 ? 7.052 -2.267 4.696 1.00 93.81 99 PHE A C 1
ATOM 761 O O . PHE A 1 99 ? 6.898 -1.374 3.867 1.00 93.81 99 PHE A O 1
ATOM 768 N N . GLN A 1 100 ? 7.791 -2.110 5.791 1.00 94.50 100 GLN A N 1
ATOM 769 C CA . GLN A 1 100 ? 8.550 -0.888 6.018 1.00 94.50 100 GLN A CA 1
ATOM 770 C C . GLN A 1 100 ? 9.571 -0.685 4.893 1.00 94.50 100 GLN A C 1
ATOM 772 O O . GLN A 1 100 ? 9.615 0.384 4.286 1.00 94.50 100 GLN A O 1
ATOM 777 N N . THR A 1 101 ? 10.332 -1.728 4.550 1.00 95.25 101 THR A N 1
ATOM 778 C CA . THR A 1 101 ? 11.265 -1.686 3.417 1.00 95.25 101 THR A CA 1
ATOM 779 C C . THR A 1 101 ? 10.543 -1.453 2.092 1.00 95.25 101 THR A C 1
ATOM 781 O O . THR A 1 101 ? 11.019 -0.680 1.262 1.00 95.25 101 THR A O 1
ATOM 784 N N . ALA A 1 102 ? 9.387 -2.088 1.889 1.00 96.12 102 ALA A N 1
ATOM 785 C CA . ALA A 1 102 ? 8.627 -1.962 0.654 1.00 96.12 102 ALA A CA 1
ATOM 786 C C . ALA A 1 102 ? 8.116 -0.541 0.417 1.00 96.12 102 ALA A C 1
ATOM 788 O O . ALA A 1 102 ? 8.304 0.005 -0.667 1.00 96.12 102 ALA A O 1
ATOM 789 N N . VAL A 1 103 ? 7.517 0.071 1.439 1.00 95.25 103 VAL A N 1
ATOM 790 C CA . VAL A 1 103 ? 7.022 1.447 1.372 1.00 95.25 103 VAL A CA 1
ATOM 791 C C . VAL A 1 103 ? 8.178 2.422 1.159 1.00 95.25 103 VAL A C 1
ATOM 793 O O . VAL A 1 103 ? 8.082 3.286 0.295 1.00 95.25 103 VAL A O 1
ATOM 796 N N . LEU A 1 104 ? 9.304 2.253 1.863 1.00 95.88 104 LEU A N 1
ATOM 797 C CA . LEU A 1 104 ? 10.491 3.087 1.642 1.00 95.88 104 LEU A CA 1
ATOM 798 C C . LEU A 1 104 ? 11.006 2.996 0.201 1.00 95.88 104 LEU A C 1
ATOM 800 O O . LEU A 1 104 ? 11.335 4.024 -0.386 1.00 95.88 104 LEU A O 1
ATOM 804 N N . ARG A 1 105 ? 11.039 1.794 -0.389 1.00 96.81 105 ARG A N 1
ATOM 805 C CA . ARG A 1 105 ? 11.431 1.618 -1.794 1.00 96.81 105 ARG A CA 1
ATOM 806 C C . ARG A 1 105 ? 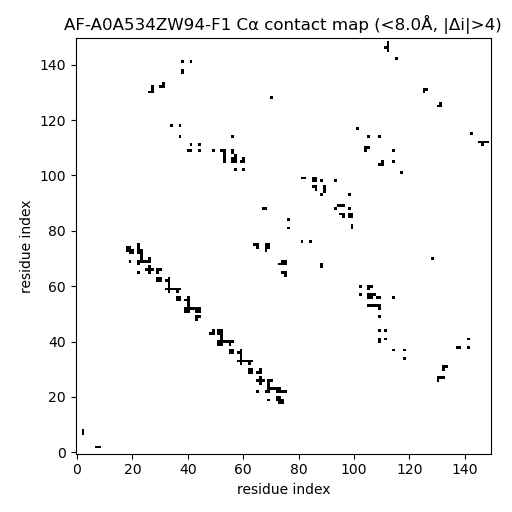10.496 2.353 -2.750 1.00 96.81 105 ARG A C 1
ATOM 808 O O . ARG A 1 105 ? 10.993 3.098 -3.586 1.00 96.81 105 ARG A O 1
ATOM 815 N N . LEU A 1 106 ? 9.179 2.204 -2.579 1.00 97.06 106 LEU A N 1
ATOM 816 C CA . LEU A 1 106 ? 8.174 2.888 -3.407 1.00 97.06 106 LEU A CA 1
ATOM 817 C C . LEU A 1 106 ? 8.265 4.418 -3.314 1.00 97.06 106 LEU A C 1
ATOM 819 O O . LEU A 1 106 ? 8.061 5.105 -4.309 1.00 97.06 106 LEU A O 1
ATOM 823 N N . LEU A 1 107 ? 8.577 4.952 -2.129 1.00 95.81 107 LEU A N 1
ATOM 824 C CA . LEU A 1 107 ? 8.758 6.392 -1.923 1.00 95.81 107 LEU A CA 1
ATOM 825 C C . LEU A 1 107 ? 10.074 6.920 -2.513 1.00 95.81 107 LEU A C 1
ATOM 827 O O . LEU A 1 107 ? 10.175 8.106 -2.817 1.00 95.81 107 LEU A O 1
ATOM 831 N N . TYR A 1 108 ? 11.091 6.067 -2.643 1.00 95.75 108 TYR A N 1
ATOM 832 C CA . TYR A 1 108 ? 12.433 6.477 -3.048 1.00 95.75 108 TYR A CA 1
ATOM 833 C C . TYR A 1 108 ? 12.648 6.423 -4.564 1.00 95.75 108 TYR A C 1
ATOM 835 O O . TYR A 1 108 ? 13.189 7.366 -5.148 1.00 95.75 108 TYR A O 1
ATOM 843 N N . ALA A 1 109 ? 12.255 5.325 -5.209 1.00 93.50 109 ALA A N 1
ATOM 844 C CA . ALA A 1 109 ? 12.548 5.061 -6.613 1.00 93.50 109 ALA A CA 1
ATOM 845 C C . ALA A 1 109 ? 11.405 4.287 -7.281 1.00 93.50 109 ALA A C 1
ATOM 847 O O . ALA A 1 109 ? 10.678 3.562 -6.603 1.00 93.50 109 ALA A O 1
ATOM 848 N N . PRO A 1 110 ? 11.258 4.389 -8.615 1.00 91.31 110 PRO A N 1
ATOM 849 C CA . PRO A 1 110 ? 10.252 3.610 -9.313 1.00 91.31 110 PRO A CA 1
ATOM 850 C C . PRO A 1 110 ? 10.532 2.104 -9.211 1.00 91.31 110 PRO A C 1
ATOM 852 O O . PRO A 1 110 ? 9.592 1.363 -9.008 1.00 91.31 110 PRO A O 1
ATOM 855 N N . ASP A 1 111 ? 11.779 1.625 -9.302 1.00 95.12 111 ASP A N 1
ATOM 856 C CA . ASP A 1 111 ? 12.151 0.196 -9.146 1.00 95.12 111 ASP A CA 1
ATOM 857 C C . ASP A 1 111 ? 11.122 -0.803 -9.756 1.00 95.12 111 ASP A C 1
ATOM 859 O O . ASP A 1 111 ? 10.407 -1.512 -9.033 1.00 95.12 111 ASP A O 1
ATOM 863 N N . PRO A 1 112 ? 10.982 -0.842 -11.100 1.00 95.12 112 PRO A N 1
ATOM 864 C CA . PRO A 1 112 ? 10.021 -1.716 -11.776 1.00 95.12 112 PRO A CA 1
ATOM 865 C C . PRO A 1 112 ? 10.081 -3.201 -11.376 1.00 95.12 112 PRO A C 1
ATOM 867 O O . PRO A 1 112 ? 9.012 -3.781 -11.141 1.00 95.12 112 PRO A O 1
ATOM 870 N N . PRO A 1 113 ? 11.267 -3.841 -11.252 1.00 94.31 113 PRO A N 1
ATOM 871 C CA . PRO A 1 113 ? 11.347 -5.238 -10.823 1.00 94.31 113 PRO A CA 1
ATOM 872 C C . PRO A 1 113 ? 10.751 -5.451 -9.427 1.00 94.31 113 PRO A C 1
ATOM 874 O O . PRO A 1 113 ? 9.985 -6.400 -9.204 1.00 94.31 113 PRO A O 1
ATOM 877 N N . PHE A 1 114 ? 11.048 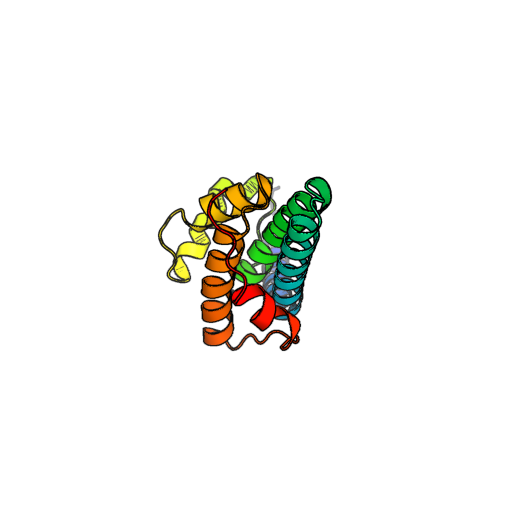-4.549 -8.486 1.00 96.12 114 PHE A N 1
ATOM 878 C CA . PHE A 1 114 ? 10.486 -4.605 -7.143 1.00 96.12 114 PHE A CA 1
ATOM 879 C C . PHE A 1 114 ? 8.974 -4.389 -7.144 1.00 96.12 114 PHE A C 1
ATOM 881 O O . PHE A 1 114 ? 8.254 -5.176 -6.527 1.00 96.12 114 PHE A O 1
ATOM 888 N N . GLN A 1 115 ? 8.485 -3.375 -7.862 1.00 96.75 115 GLN A N 1
ATOM 889 C CA . GLN A 1 115 ? 7.056 -3.098 -7.983 1.00 96.75 115 GLN A CA 1
ATOM 890 C C . GLN A 1 115 ? 6.281 -4.315 -8.500 1.00 96.75 115 GLN A C 1
ATOM 892 O O . GLN A 1 115 ? 5.272 -4.699 -7.912 1.00 96.75 115 GLN A O 1
ATOM 897 N N . GLN A 1 116 ? 6.783 -4.987 -9.542 1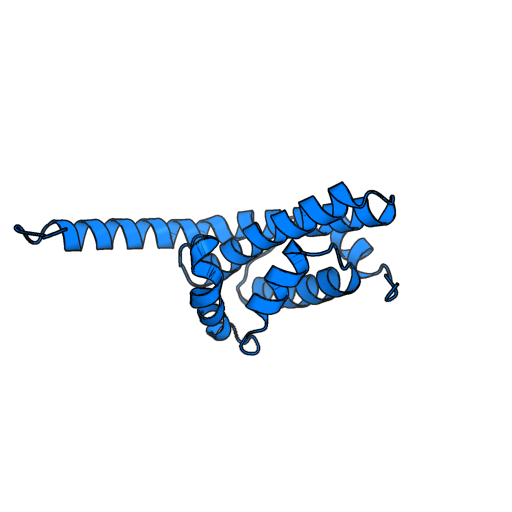.00 95.12 116 GLN A N 1
ATOM 898 C CA . GLN A 1 116 ? 6.165 -6.207 -10.065 1.00 95.12 116 GLN A CA 1
ATOM 899 C C . GLN A 1 116 ? 6.169 -7.358 -9.046 1.00 95.12 116 GLN A C 1
ATOM 901 O O . GLN A 1 116 ? 5.204 -8.117 -8.940 1.00 95.12 116 GLN A O 1
ATOM 906 N N . MET A 1 117 ? 7.268 -7.541 -8.310 1.00 95.44 117 MET A N 1
ATOM 907 C CA . MET A 1 117 ? 7.365 -8.574 -7.277 1.00 95.44 117 MET A CA 1
ATOM 908 C C . MET A 1 117 ? 6.395 -8.309 -6.123 1.00 95.44 117 MET A C 1
ATOM 910 O O . MET A 1 117 ? 5.706 -9.238 -5.687 1.00 95.44 117 MET A O 1
ATOM 914 N N . LEU A 1 118 ? 6.303 -7.055 -5.677 1.00 97.12 118 LEU A N 1
ATOM 915 C CA . LEU A 1 118 ? 5.371 -6.620 -4.645 1.00 97.12 118 LEU A CA 1
ATOM 916 C C . LEU A 1 118 ? 3.924 -6.827 -5.100 1.00 97.12 118 LEU A C 1
ATOM 918 O O . LEU A 1 118 ? 3.164 -7.481 -4.388 1.00 97.12 118 LEU A O 1
ATOM 922 N N . GLU A 1 119 ? 3.580 -6.376 -6.307 1.00 95.44 119 GLU A N 1
ATOM 923 C CA . GLU A 1 119 ? 2.243 -6.518 -6.890 1.00 95.44 119 GLU A CA 1
ATOM 924 C C . GLU A 1 119 ? 1.801 -7.981 -6.922 1.00 95.44 119 GLU A C 1
ATOM 926 O O . GLU A 1 119 ? 0.722 -8.306 -6.434 1.00 95.44 119 GLU A O 1
ATOM 931 N N . ARG A 1 120 ? 2.661 -8.903 -7.372 1.00 94.06 120 ARG A N 1
ATOM 932 C CA . ARG A 1 120 ? 2.334 -10.339 -7.382 1.00 94.06 120 ARG A CA 1
ATOM 933 C C . ARG A 1 120 ? 2.041 -10.894 -5.990 1.00 94.06 120 ARG A C 1
ATOM 935 O O . ARG A 1 120 ? 1.204 -11.786 -5.850 1.00 94.06 120 ARG A O 1
ATOM 942 N N . ARG A 1 121 ? 2.762 -10.439 -4.961 1.00 95.81 121 ARG A N 1
ATOM 943 C CA . ARG A 1 121 ? 2.540 -10.892 -3.578 1.00 95.81 121 ARG A CA 1
ATOM 944 C C . ARG A 1 121 ? 1.256 -10.299 -3.006 1.00 95.81 121 ARG A C 1
ATOM 946 O O . ARG A 1 121 ? 0.475 -11.038 -2.414 1.00 95.81 121 ARG A O 1
ATOM 953 N N . VAL A 1 122 ? 1.033 -9.002 -3.215 1.00 96.75 122 VAL A N 1
ATOM 954 C CA . VAL A 1 122 ? -0.178 -8.294 -2.778 1.00 96.75 122 VAL A CA 1
ATOM 955 C C . VAL A 1 122 ? -1.408 -8.866 -3.477 1.00 96.75 122 VAL A C 1
ATOM 957 O O . VAL A 1 122 ? -2.393 -9.153 -2.809 1.00 96.75 122 VAL A O 1
ATOM 960 N N . GLY A 1 123 ? -1.340 -9.126 -4.783 1.00 94.88 123 GLY A N 1
ATOM 961 C CA . GLY A 1 123 ? -2.428 -9.734 -5.546 1.00 94.88 123 GLY A CA 1
ATOM 962 C C . GLY A 1 123 ? -2.842 -11.096 -4.997 1.00 94.88 123 GLY A C 1
ATOM 963 O O . GLY A 1 123 ? -4.025 -11.320 -4.765 1.00 94.88 123 GLY A O 1
ATOM 964 N N . ARG A 1 124 ? -1.878 -11.968 -4.664 1.00 94.25 124 ARG A N 1
ATOM 965 C CA . ARG A 1 124 ? -2.184 -13.249 -4.001 1.00 94.25 124 ARG A CA 1
ATOM 966 C C . ARG A 1 124 ? -2.858 -13.065 -2.641 1.00 94.25 124 ARG A C 1
ATOM 968 O O . ARG A 1 124 ? -3.797 -13.795 -2.332 1.00 94.25 124 ARG A O 1
ATOM 975 N N . LEU A 1 125 ? -2.396 -12.105 -1.832 1.00 96.12 125 LEU A N 1
ATOM 976 C CA . LEU A 1 125 ? -3.049 -11.786 -0.560 1.00 96.12 125 LEU A CA 1
ATOM 977 C C . LEU A 1 125 ? -4.496 -11.326 -0.793 1.00 96.12 125 LEU A C 1
ATOM 979 O O . LEU A 1 125 ? -5.406 -11.890 -0.191 1.00 96.12 125 LEU A O 1
ATOM 983 N N . MET A 1 126 ? -4.715 -10.351 -1.675 1.00 95.94 126 MET A N 1
ATOM 984 C CA . MET A 1 126 ? -6.047 -9.817 -1.979 1.00 95.94 126 MET A CA 1
ATOM 985 C C . MET A 1 126 ? -6.997 -10.915 -2.469 1.00 95.94 126 MET A C 1
ATOM 987 O O . MET A 1 126 ? -8.088 -11.066 -1.919 1.00 95.94 126 MET A O 1
ATOM 991 N N . GLU A 1 127 ? -6.548 -11.757 -3.405 1.00 94.19 127 GLU A N 1
ATOM 992 C CA . GLU A 1 127 ? -7.311 -12.909 -3.898 1.00 94.19 127 GLU A CA 1
ATOM 993 C C . GLU A 1 127 ? -7.686 -13.873 -2.763 1.00 94.19 127 GLU A C 1
ATOM 995 O O . GLU A 1 127 ? -8.853 -14.248 -2.638 1.00 94.19 127 GLU A O 1
ATOM 1000 N N . SER A 1 128 ? -6.735 -14.221 -1.885 1.00 95.31 128 SER A N 1
ATOM 1001 C CA . SER A 1 128 ? -6.991 -15.086 -0.720 1.00 95.31 128 SER A CA 1
ATOM 1002 C C . SER A 1 128 ? -7.989 -14.495 0.282 1.00 95.31 128 SER A C 1
ATOM 1004 O O . SER A 1 128 ? -8.644 -15.234 1.015 1.00 95.31 128 SER A O 1
ATOM 1006 N N . ARG A 1 129 ? -8.128 -13.165 0.304 1.00 95.12 129 ARG A N 1
ATOM 1007 C CA . ARG A 1 129 ? -9.083 -12.430 1.142 1.00 95.12 129 ARG A CA 1
ATOM 1008 C C . ARG A 1 129 ? -10.397 -12.132 0.407 1.00 95.12 129 ARG A C 1
ATOM 1010 O O . ARG A 1 129 ? -11.253 -11.440 0.949 1.00 95.12 129 ARG A O 1
ATOM 1017 N N . GLY A 1 130 ? -10.573 -12.658 -0.809 1.00 95.12 130 GLY A N 1
ATOM 1018 C CA . GLY A 1 130 ? -11.777 -12.483 -1.623 1.00 95.12 130 GLY A CA 1
ATOM 1019 C C . GLY A 1 130 ? -11.913 -11.102 -2.269 1.00 95.12 130 GLY A C 1
ATOM 1020 O O . GLY A 1 130 ? -12.966 -10.800 -2.831 1.00 95.12 130 GLY A O 1
ATOM 1021 N N . VAL A 1 131 ? -10.868 -10.273 -2.223 1.00 94.00 131 VAL A N 1
ATOM 1022 C CA . VAL A 1 131 ? -10.841 -8.949 -2.852 1.00 94.00 131 VAL A CA 1
ATOM 1023 C C . VAL A 1 131 ? -10.439 -9.115 -4.314 1.00 94.00 131 VAL A C 1
ATOM 1025 O O . VAL A 1 131 ? -9.390 -9.673 -4.629 1.00 94.00 131 VAL A O 1
ATOM 1028 N N . ARG A 1 132 ? -11.290 -8.639 -5.224 1.00 85.50 132 ARG A N 1
ATOM 1029 C CA . ARG A 1 132 ? -11.046 -8.679 -6.670 1.00 85.50 132 ARG A CA 1
ATOM 1030 C C . ARG A 1 132 ? -10.855 -7.261 -7.187 1.00 85.50 132 ARG A C 1
ATOM 1032 O O . ARG A 1 132 ? -11.634 -6.385 -6.834 1.00 85.50 132 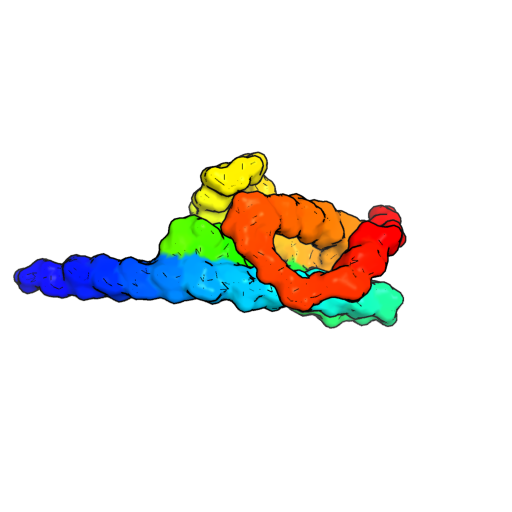ARG A O 1
ATOM 1039 N N . HIS A 1 133 ? -9.867 -7.076 -8.053 1.00 78.81 133 HIS A N 1
ATOM 1040 C CA . HIS A 1 133 ? -9.698 -5.841 -8.814 1.00 78.81 133 HIS A CA 1
ATOM 1041 C C . HIS A 1 133 ? -10.584 -5.853 -10.067 1.00 78.81 133 HIS A C 1
ATOM 1043 O O . HIS A 1 133 ? -10.892 -6.919 -10.618 1.00 78.81 133 HIS A O 1
ATOM 1049 N N . GLN A 1 134 ? -10.971 -4.675 -10.556 1.00 73.50 134 GLN A N 1
ATOM 1050 C CA . GLN A 1 134 ? -11.880 -4.563 -11.710 1.00 73.50 134 GLN A CA 1
ATOM 1051 C C . GLN A 1 134 ? -11.181 -4.724 -13.081 1.00 73.50 134 GLN A C 1
ATOM 1053 O O . GLN A 1 134 ? -11.837 -4.845 -14.114 1.00 73.50 134 GLN A O 1
ATOM 1058 N N . TRP A 1 135 ? -9.845 -4.787 -13.115 1.00 63.72 135 TRP A N 1
ATOM 1059 C CA . TRP A 1 135 ? -9.043 -4.641 -14.344 1.00 63.72 135 TRP A CA 1
ATOM 1060 C C . TRP A 1 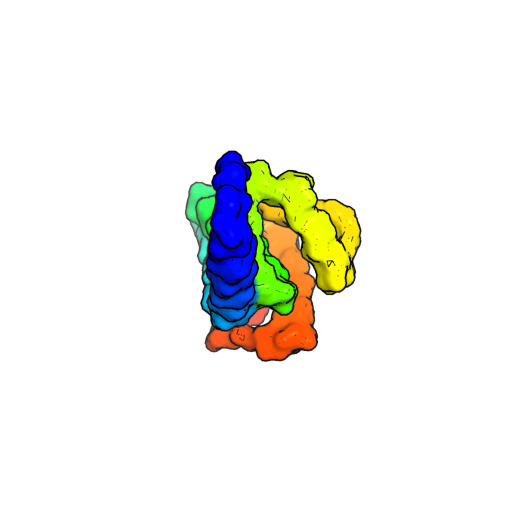135 ? -8.346 -5.927 -14.804 1.00 63.72 135 TRP A C 1
ATOM 1062 O O . TRP A 1 135 ? -7.481 -6.407 -14.095 1.00 63.72 135 TRP A O 1
ATOM 1072 N N . ARG A 1 136 ? -8.601 -6.486 -15.999 1.00 57.09 136 ARG A N 1
ATOM 1073 C CA . ARG A 1 136 ? -7.922 -7.742 -16.429 1.00 57.09 136 ARG A CA 1
ATOM 1074 C C . ARG A 1 136 ? -6.847 -7.614 -17.514 1.00 57.09 136 ARG A C 1
ATOM 1076 O O . ARG A 1 136 ? -5.895 -8.389 -17.486 1.00 57.09 136 ARG A O 1
ATOM 1083 N N . TYR A 1 137 ? -6.962 -6.671 -18.448 1.00 53.47 137 TYR A N 1
ATOM 1084 C CA . TYR A 1 137 ? -6.161 -6.723 -19.683 1.00 53.47 137 TYR A CA 1
ATOM 1085 C C . TYR A 1 137 ? -4.775 -6.057 -19.589 1.00 53.47 137 TYR A C 1
ATOM 1087 O O . TYR A 1 137 ? -3.798 -6.629 -20.071 1.00 53.47 137 TYR A O 1
ATOM 1095 N N . ASP A 1 138 ? -4.646 -4.907 -18.921 1.00 66.56 138 ASP A N 1
ATOM 1096 C CA . ASP A 1 138 ? -3.368 -4.173 -18.854 1.00 66.56 138 ASP A CA 1
ATOM 1097 C C . ASP A 1 138 ? -2.359 -4.798 -17.869 1.00 66.56 138 ASP A C 1
ATOM 1099 O O . ASP A 1 138 ? -1.153 -4.815 -18.129 1.00 66.56 138 ASP A O 1
ATOM 1103 N N . LEU A 1 139 ? -2.844 -5.375 -16.764 1.00 70.25 139 LEU A N 1
ATOM 1104 C CA . LEU A 1 139 ? -1.998 -5.931 -15.699 1.00 70.25 139 LEU A CA 1
ATOM 1105 C C . LEU A 1 139 ? -1.214 -7.168 -16.147 1.00 70.25 139 LEU A C 1
ATOM 1107 O O . LEU A 1 139 ? -0.029 -7.292 -15.843 1.00 70.25 139 LEU A O 1
ATOM 1111 N N . GLN A 1 140 ? -1.841 -8.079 -16.898 1.00 71.25 140 GLN A N 1
ATOM 1112 C CA . GLN A 1 140 ? -1.162 -9.292 -17.367 1.00 71.25 140 GLN A CA 1
ATOM 1113 C C . GLN A 1 140 ? -0.010 -8.967 -18.322 1.00 71.25 140 GLN A C 1
ATOM 1115 O O . GLN A 1 140 ? 1.054 -9.576 -18.227 1.00 71.25 140 GLN A O 1
ATOM 1120 N N . ARG A 1 141 ? -0.195 -7.970 -19.197 1.00 71.44 141 ARG A N 1
ATOM 1121 C CA . ARG A 1 141 ? 0.850 -7.519 -20.121 1.00 71.44 141 ARG A CA 1
ATOM 1122 C C . ARG A 1 141 ? 2.040 -6.942 -19.358 1.00 71.44 141 ARG A C 1
ATOM 1124 O O . ARG A 1 141 ? 3.170 -7.325 -19.634 1.00 71.44 141 ARG A O 1
ATOM 1131 N N . LEU A 1 142 ? 1.791 -6.080 -18.371 1.00 70.69 142 LEU A N 1
ATOM 1132 C CA . LEU A 1 142 ? 2.853 -5.476 -17.561 1.00 70.69 142 LEU A CA 1
ATOM 1133 C C . LEU A 1 142 ? 3.578 -6.489 -16.672 1.00 70.69 142 LEU A C 1
ATOM 1135 O O . LEU A 1 142 ? 4.787 -6.373 -16.506 1.00 70.69 142 LEU A O 1
ATOM 1139 N N . ARG A 1 143 ? 2.887 -7.514 -16.157 1.00 71.75 143 ARG A N 1
ATOM 1140 C CA . ARG A 1 143 ? 3.515 -8.629 -15.421 1.00 71.75 143 ARG A CA 1
ATOM 1141 C C . ARG A 1 143 ? 4.477 -9.457 -16.284 1.00 71.75 143 ARG A C 1
ATOM 1143 O O . ARG A 1 143 ? 5.363 -10.098 -15.727 1.00 71.75 143 ARG A O 1
ATOM 1150 N N . ALA A 1 144 ? 4.285 -9.475 -17.604 1.00 73.31 144 ALA A N 1
ATOM 1151 C CA . ALA A 1 144 ? 5.102 -10.246 -18.542 1.00 73.31 144 ALA A CA 1
ATOM 1152 C C . ALA A 1 144 ? 6.337 -9.484 -19.058 1.00 73.31 144 ALA A C 1
ATOM 1154 O O . ALA A 1 144 ? 7.246 -10.109 -19.604 1.00 73.31 144 ALA A O 1
ATOM 1155 N N . VAL A 1 145 ? 6.388 -8.155 -18.891 1.00 78.25 145 VAL A N 1
ATOM 1156 C CA . VAL A 1 145 ? 7.558 -7.349 -19.266 1.00 78.25 145 VAL A CA 1
ATOM 1157 C C . VAL A 1 145 ? 8.717 -7.674 -18.326 1.00 78.25 145 VAL A C 1
ATOM 1159 O O . VAL A 1 145 ? 8.557 -7.639 -17.106 1.00 78.25 145 VAL A O 1
ATOM 1162 N N . ARG A 1 146 ? 9.890 -7.970 -18.894 1.00 78.19 146 ARG A N 1
ATOM 1163 C CA . ARG A 1 146 ? 11.140 -8.076 -18.138 1.00 78.19 146 ARG A CA 1
ATOM 1164 C C . ARG A 1 146 ? 11.763 -6.692 -18.035 1.00 78.19 146 ARG A C 1
ATOM 1166 O O . ARG A 1 146 ? 12.171 -6.126 -19.044 1.00 78.19 146 ARG A O 1
ATOM 1173 N N . TYR A 1 147 ? 11.783 -6.153 -16.826 1.00 73.44 147 TYR A N 1
ATOM 1174 C CA . TYR A 1 147 ? 12.651 -5.039 -16.480 1.00 73.44 147 TYR A CA 1
ATOM 1175 C C . TYR A 1 147 ? 13.892 -5.682 -15.868 1.00 73.44 147 TYR A C 1
ATOM 1177 O O . TYR A 1 147 ? 13.795 -6.290 -14.804 1.00 73.44 147 TYR A O 1
ATOM 1185 N N . ASP A 1 148 ? 15.008 -5.669 -16.589 1.00 63.72 148 ASP A N 1
ATOM 1186 C CA . ASP A 1 148 ? 16.278 -6.119 -16.023 1.00 63.72 148 ASP A CA 1
ATOM 1187 C C . ASP A 1 148 ? 16.732 -5.102 -14.958 1.00 63.72 148 ASP A C 1
ATOM 1189 O O . ASP A 1 148 ? 16.344 -3.930 -15.012 1.00 63.72 148 ASP A O 1
ATOM 1193 N N . GLU A 1 149 ? 17.496 -5.557 -13.961 1.00 46.22 149 GLU A N 1
ATOM 1194 C CA . GLU A 1 149 ? 18.151 -4.681 -12.981 1.00 46.22 149 GLU A CA 1
ATOM 1195 C C . GLU A 1 149 ? 19.150 -3.782 -13.734 1.00 46.22 149 GLU A C 1
ATOM 1197 O O . GLU A 1 149 ? 20.270 -4.201 -14.020 1.00 46.22 149 GLU A O 1
ATOM 1202 N N . LEU A 1 150 ? 18.709 -2.587 -14.141 1.00 39.78 150 LEU A N 1
ATOM 1203 C CA . LEU A 1 150 ? 19.564 -1.513 -14.657 1.00 39.78 150 LEU A CA 1
ATOM 1204 C C . LEU A 1 150 ? 20.109 -0.674 -13.501 1.00 39.78 150 LEU A C 1
ATOM 1206 O O . LEU A 1 150 ? 19.293 -0.276 -12.637 1.00 39.78 150 LEU A O 1
#

Radius of gyration: 17.38 Å; Cα contacts (8 Å, |Δi|>4): 155; chains: 1; bounding box: 39×31×55 Å

Nearest PDB structures (foldseek):
  3c18-assembly2_C  TM=5.946E-01  e=1.605E-01  Exiguobacterium sibiricum 255-15
  8tn6-assembly1_C  TM=4.221E-01  e=1.823E+00  synthetic construct
  6s37-assembly1_A  TM=4.679E-01  e=2.579E+00  Pseudomonas putida KT2440
  8tn1-assembly1_B  TM=5.151E-01  e=8.909E+00  synthetic construct

Solvent-accessible surface area (backbone atoms only — not comparable to full-atom values): 8187 Å² total; per-residue (Å²): 139,82,70,88,82,61,60,55,61,60,51,52,51,52,50,50,55,52,47,14,50,51,27,38,69,43,22,53,61,25,44,43,47,19,52,49,17,48,54,47,11,51,54,24,46,78,69,71,35,60,67,54,6,30,53,23,20,30,53,15,39,59,25,41,50,37,18,60,29,4,75,74,43,29,64,53,73,58,80,95,44,39,94,76,50,47,62,68,54,32,83,79,74,49,62,83,59,48,59,56,55,49,41,51,44,22,63,72,39,49,56,62,56,57,49,52,54,49,47,59,53,51,48,53,51,36,50,77,70,73,48,69,70,96,74,71,72,69,58,58,56,59,70,68,57,85,60,73,98,123

Secondary structure (DSSP, 8-state):
---SSS-HHHHHHHHHHHHHHHHHHTHHHHHHHHHHHHHHHHHHHHTT-HHHHHHHHHHHHHHHHHHHHHHTT-PPPPGGGHHHHGGGGGGGTPPTTHHHHHHHHHHH---HHHHHHHHHHHHHHHHHTT---S--HHHHHHHH------

Foldseek 3Di:
DDDPPCVVVVVVVVVQLVVLQVLLVCLLVLLLLLVVLLLQLVVCVVVVNFVRNLVSLLSSLVSLQSNLCSLVSGGRDDPVCCVPCVQVSCVLVDDGCPSVVLNVDSNPGSPLVSSLVVNVVVVVSCVVSVRDHPDDDSNVVSNPDDDDPD